Protein 3DNX (pdb70)

Foldseek 3Di:
DPDDQQRLQVLQVQVACVVVQWHKDAQADLDPPDTAGMTAHPVLFFETEHEQEAPVSVVVCVVVVVCVQLGQAYEYEYAVYPVVPPDPAHWYWHGGNHHIDTPGHHTDDHDPVSSVSRVVRRVVRVVVVVVCVVPVVPDDPPD

Structure (mmCIF, N/CA/C/O backbone):
data_3DNX
#
_entry.id   3DNX
#
_cell.length_a   59.892
_cell.length_b   59.892
_cell.length_c   99.868
_cell.angle_alpha   90.000
_cell.angle_beta   90.000
_cell.angle_gamma   90.000
#
_symmetry.space_group_name_H-M   'P 41 2 2'
#
loop_
_entity.id
_entity.type
_entity.pdbx_description
1 polymer 'uncharacterized protein SPO1766'
2 non-polymer 'SODIUM ION'
3 water water
#
loop_
_atom_site.group_PDB
_atom_site.id
_atom_site.type_symbol
_atom_site.label_atom_id
_atom_site.label_alt_id
_atom_site.label_comp_id
_atom_site.label_asym_id
_atom_site.label_entity_id
_atom_site.label_seq_id
_atom_site.pdbx_PDB_ins_code
_atom_site.Cartn_x
_atom_site.Cartn_y
_atom_site.Cartn_z
_atom_site.occupancy
_atom_site.B_iso_or_equiv
_atom_site.auth_seq_id
_atom_site.auth_comp_id
_atom_site.auth_asym_id
_atom_site.auth_atom_id
_atom_site.pdbx_PDB_model_num
ATOM 1 N N . LEU A 1 8 ? 45.969 23.478 3.252 1.00 38.14 5 LEU A N 1
ATOM 2 C CA . LEU A 1 8 ? 46.490 24.710 3.921 1.00 38.30 5 LEU A CA 1
ATOM 3 C C . LEU A 1 8 ? 46.362 24.598 5.434 1.00 38.70 5 LEU A C 1
ATOM 4 O O . LEU A 1 8 ? 45.265 24.375 5.947 1.00 38.88 5 LEU A O 1
ATOM 9 N N . ASP A 1 9 ? 47.483 24.733 6.143 1.00 39.19 6 ASP A N 1
ATOM 10 C CA . ASP A 1 9 ? 47.446 25.021 7.581 1.00 39.51 6 ASP A CA 1
ATOM 11 C C . ASP A 1 9 ? 47.751 26.510 7.753 1.00 39.87 6 ASP A C 1
ATOM 12 O O . ASP A 1 9 ? 48.840 26.914 8.171 1.00 39.97 6 ASP A O 1
ATOM 17 N N . LEU A 1 10 ? 46.768 27.313 7.358 1.00 40.08 7 LEU A N 1
ATOM 18 C CA . LEU A 1 10 ? 46.722 28.728 7.677 1.00 40.61 7 LEU A CA 1
ATOM 19 C C . LEU A 1 10 ? 45.600 28.932 8.688 1.00 41.15 7 LEU A C 1
ATOM 20 O O . LEU A 1 10 ? 44.546 28.297 8.592 1.00 40.41 7 LEU A O 1
ATOM 25 N N . GLN A 1 11 ? 45.822 29.829 9.645 1.00 42.24 8 GLN A N 1
ATOM 26 C CA A GLN A 1 11 ? 44.777 30.227 10.594 0.50 42.53 8 GLN A CA 1
ATOM 27 C CA B GLN A 1 11 ? 44.773 30.210 10.590 0.50 42.57 8 GLN A CA 1
ATOM 28 C C . GLN A 1 11 ? 43.743 31.071 9.854 1.00 42.85 8 GLN A C 1
ATOM 29 O O . GLN A 1 11 ? 44.022 31.579 8.770 1.00 42.28 8 GLN A O 1
ATOM 40 N N . PRO A 1 12 ? 42.535 31.223 10.429 1.00 43.65 9 PRO A N 1
ATOM 41 C CA . PRO A 1 12 ? 41.490 32.001 9.715 1.00 44.43 9 PRO A CA 1
ATOM 42 C C . PRO A 1 12 ? 41.901 33.416 9.236 1.00 44.22 9 PRO A C 1
ATOM 43 O O . PRO A 1 12 ? 41.615 33.806 8.091 1.00 43.49 9 PRO A O 1
ATOM 47 N N . GLY A 1 13 ? 42.574 34.186 10.086 1.00 44.09 10 GLY A N 1
ATOM 48 C CA . GLY A 1 13 ? 43.013 35.529 9.648 1.00 43.34 10 GLY A CA 1
ATOM 49 C C . GLY A 1 13 ? 44.032 35.469 8.522 1.00 42.61 10 GLY A C 1
ATOM 50 O O . GLY A 1 13 ? 44.066 36.326 7.604 1.00 41.75 10 GLY A O 1
ATOM 51 N N . GLN A 1 14 ? 44.888 34.449 8.568 1.00 41.40 11 GLN A N 1
ATOM 52 C CA . GLN A 1 14 ? 45.884 34.302 7.538 1.00 40.04 11 GLN A CA 1
ATOM 53 C C . GLN A 1 14 ? 45.242 33.961 6.211 1.00 38.83 11 GLN A C 1
ATOM 54 O O . GLN A 1 14 ? 45.787 34.295 5.169 1.00 39.89 11 GLN A O 1
ATOM 60 N N . ARG A 1 15 ? 44.143 33.225 6.264 1.00 38.76 12 ARG A N 1
ATOM 61 C CA . ARG A 1 15 ? 43.395 32.852 5.071 1.00 37.01 12 ARG A CA 1
ATOM 62 C C . ARG A 1 15 ? 42.862 34.084 4.372 1.00 34.65 12 ARG A C 1
ATOM 63 O O . ARG A 1 15 ? 43.071 34.264 3.181 1.00 34.81 12 ARG A O 1
ATOM 71 N N . LEU A 1 16 ? 42.158 34.928 5.123 1.00 32.91 13 LEU A N 1
ATOM 72 C CA . LEU A 1 16 ? 41.636 36.175 4.576 1.00 32.29 13 LEU A CA 1
ATOM 73 C C . LEU A 1 16 ? 42.781 37.003 3.992 1.00 31.74 13 LEU A C 1
ATOM 74 O O . LEU A 1 16 ? 42.652 37.507 2.888 1.00 32.08 13 LEU A O 1
ATOM 79 N N . ALA A 1 17 ? 43.911 37.089 4.709 1.00 30.28 14 ALA A N 1
ATOM 80 C CA . ALA A 1 17 ? 45.002 37.910 4.250 1.00 30.35 14 ALA A CA 1
ATOM 81 C C . ALA A 1 17 ? 45.583 37.382 2.911 1.00 29.01 14 ALA A C 1
ATOM 82 O O . ALA A 1 17 ? 46.110 38.152 2.106 1.00 29.67 14 ALA A O 1
ATOM 84 N N . 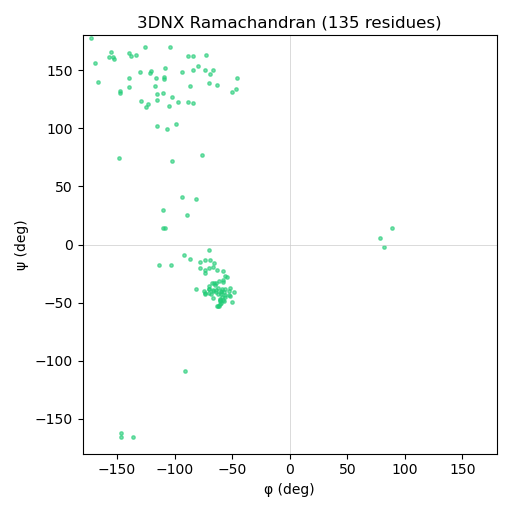ARG A 1 18 ? 45.564 36.067 2.742 1.00 29.40 15 ARG A N 1
ATOM 85 C CA . ARG A 1 18 ? 46.005 35.465 1.454 1.00 29.83 15 ARG A CA 1
ATOM 86 C C . ARG A 1 18 ? 45.180 35.916 0.310 1.00 29.24 15 ARG A C 1
ATOM 87 O O . ARG A 1 18 ? 45.718 36.353 -0.705 1.00 29.13 15 ARG A O 1
ATOM 95 N N . GLY A 1 19 ? 43.861 35.891 0.491 1.00 30.12 16 GLY A N 1
ATOM 96 C CA . GLY A 1 19 ? 42.936 36.343 -0.551 1.00 29.24 16 GLY A CA 1
ATOM 97 C C . GLY A 1 19 ? 43.027 37.801 -0.808 1.00 29.52 16 GLY A C 1
ATOM 98 O O . GLY A 1 19 ? 43.063 38.242 -1.969 1.00 28.36 16 GLY A O 1
ATOM 99 N N . VAL A 1 20 ? 43.194 38.586 0.266 1.00 28.25 17 VAL A N 1
ATOM 100 C CA . VAL A 1 20 ? 43.387 40.014 0.101 1.00 27.59 17 VAL A CA 1
ATOM 101 C C . VAL A 1 20 ? 44.646 40.337 -0.728 1.00 28.51 17 VAL A C 1
ATOM 102 O O . VAL A 1 20 ? 44.596 41.192 -1.661 1.00 28.26 17 VAL A O 1
ATOM 106 N N . ALA A 1 21 ? 45.763 39.686 -0.367 1.00 28.55 18 ALA A N 1
ATOM 107 C CA . ALA A 1 21 ? 47.044 39.873 -1.053 1.00 27.98 18 ALA A CA 1
ATOM 108 C C . ALA A 1 21 ? 46.959 39.510 -2.562 1.00 28.27 18 ALA A C 1
ATOM 109 O O . ALA A 1 21 ? 47.528 40.229 -3.403 1.00 27.57 18 ALA A O 1
ATOM 111 N N . ARG A 1 22 ? 46.283 38.412 -2.870 1.00 30.15 19 ARG A N 1
ATOM 112 C CA . ARG A 1 22 ? 46.061 38.000 -4.298 1.00 30.28 19 ARG A CA 1
ATOM 113 C C . ARG A 1 22 ? 45.359 39.097 -5.014 1.00 30.51 19 ARG A C 1
ATOM 114 O O . ARG A 1 22 ? 45.758 39.480 -6.116 1.00 31.11 19 ARG A O 1
ATOM 122 N N . HIS A 1 23 ? 44.283 39.638 -4.396 1.00 31.84 20 HIS A N 1
ATOM 123 C CA . HIS A 1 23 ? 43.448 40.623 -5.069 1.00 30.13 20 HIS A CA 1
ATOM 124 C C . HIS A 1 23 ? 44.146 41.962 -5.243 1.00 29.99 20 HIS A C 1
ATOM 125 O O . HIS A 1 23 ? 44.067 42.583 -6.320 1.00 29.25 20 HIS A O 1
ATOM 132 N N . LEU A 1 24 ? 44.868 42.414 -4.211 1.00 28.80 21 LEU A N 1
ATOM 133 C CA . LEU A 1 24 ? 45.686 43.625 -4.315 1.00 30.87 21 LEU A CA 1
ATOM 134 C C . LEU A 1 24 ? 46.682 43.491 -5.482 1.00 29.17 21 LEU A C 1
ATOM 135 O O . LEU A 1 24 ? 46.804 44.376 -6.308 1.00 29.80 21 LEU A O 1
ATOM 140 N N . ARG A 1 25 ? 47.320 42.351 -5.570 1.00 30.71 22 ARG A N 1
ATOM 141 C CA . ARG A 1 25 ? 48.371 42.149 -6.583 1.00 30.39 22 ARG A CA 1
ATOM 142 C C . ARG A 1 25 ? 47.770 42.163 -8.013 1.00 30.86 22 ARG A C 1
ATOM 143 O O . ARG A 1 25 ? 48.362 42.730 -8.958 1.00 30.07 22 ARG A O 1
ATOM 151 N N . ALA A 1 26 ? 46.619 41.553 -8.157 1.00 31.76 23 ALA A N 1
ATOM 152 C CA . ALA A 1 26 ? 45.849 41.569 -9.439 1.00 32.88 23 ALA A CA 1
ATOM 153 C C . ALA A 1 26 ? 45.550 42.992 -9.922 1.00 34.72 23 ALA A C 1
ATOM 154 O O . ALA A 1 26 ? 45.422 43.265 -11.137 1.00 34.07 23 ALA A O 1
ATOM 156 N N . HIS A 1 27 ? 45.474 43.934 -8.975 1.00 36.04 24 HIS A N 1
ATOM 157 C CA . HIS A 1 27 ? 45.250 45.334 -9.327 1.00 36.14 24 HIS A CA 1
ATOM 158 C C . HIS A 1 27 ? 46.427 46.284 -9.110 1.00 36.10 24 HIS A C 1
ATOM 159 O O . HIS A 1 27 ? 46.213 47.500 -8.923 1.00 36.57 24 HIS A O 1
ATOM 166 N N . GLY A 1 28 ? 47.648 45.767 -9.216 1.00 34.51 25 GLY A N 1
ATOM 167 C CA . GLY A 1 28 ? 48.872 46.573 -9.196 1.00 34.38 25 GLY A CA 1
ATOM 168 C C . GLY A 1 28 ? 49.382 47.076 -7.851 1.00 33.84 25 GLY A C 1
ATOM 169 O O . GLY A 1 28 ? 50.367 47.828 -7.794 1.00 34.39 25 GLY A O 1
ATOM 170 N N . PHE A 1 29 ? 48.728 46.641 -6.770 1.00 33.03 26 PHE A N 1
ATOM 171 C CA . PHE A 1 29 ? 49.200 46.859 -5.425 1.00 32.41 26 PHE A CA 1
ATOM 172 C C . PHE A 1 29 ? 50.146 45.720 -5.008 1.00 32.82 26 PHE A C 1
ATOM 173 O O . PHE A 1 29 ? 50.234 44.666 -5.664 1.00 32.25 26 PHE A O 1
ATOM 181 N N . VAL A 1 30 ? 50.932 45.975 -3.970 1.00 30.86 27 VAL A N 1
ATOM 182 C CA . VAL A 1 30 ? 51.683 44.924 -3.297 1.00 29.69 27 VAL A CA 1
ATOM 183 C C . VAL A 1 30 ? 51.322 44.998 -1.817 1.00 29.17 27 VAL A C 1
ATOM 184 O O . VAL A 1 30 ? 50.713 45.972 -1.374 1.00 30.58 27 VAL A O 1
ATOM 188 N N . SER A 1 31 ? 51.737 44.016 -1.055 1.00 28.60 28 SER A N 1
ATOM 189 C CA . SER A 1 31 ? 51.295 43.942 0.339 1.00 27.97 28 SER A CA 1
ATOM 190 C C . SER A 1 31 ? 52.312 43.216 1.192 1.00 26.85 28 SER A C 1
ATOM 191 O O . SER A 1 31 ? 53.161 42.470 0.690 1.00 26.63 28 SER A O 1
ATOM 194 N N . VAL A 1 32 ? 52.217 43.471 2.498 1.00 26.32 29 VAL A N 1
ATOM 195 C CA . VAL A 1 32 ? 52.868 42.663 3.499 1.00 26.09 29 VAL A CA 1
ATOM 196 C C . VAL A 1 32 ? 51.869 42.358 4.612 1.00 26.69 29 VAL A C 1
ATOM 197 O O . VAL A 1 32 ? 50.835 43.029 4.767 1.00 25.06 29 VAL A O 1
ATOM 201 N N . GLU A 1 33 ? 52.207 41.357 5.394 1.00 26.99 30 GLU A N 1
ATOM 202 C CA . GLU A 1 33 ? 51.408 41.000 6.527 1.00 28.70 30 GLU A CA 1
ATOM 203 C C . GLU A 1 33 ? 52.057 41.354 7.867 1.00 27.60 30 GLU A C 1
ATOM 204 O O . GLU A 1 33 ? 53.291 41.412 8.015 1.00 27.17 30 GLU A O 1
ATOM 210 N N . GLU A 1 34 ? 51.198 41.593 8.857 1.00 27.51 31 GLU A N 1
ATOM 211 C CA A GLU A 1 34 ? 51.636 41.860 10.236 0.50 27.73 31 GLU A CA 1
ATOM 212 C CA B GLU A 1 34 ? 51.637 41.845 10.234 0.50 27.57 31 GLU A CA 1
ATOM 213 C C . GLU A 1 34 ? 52.614 43.012 10.285 1.00 26.70 31 GLU A C 1
ATOM 214 O O . GLU A 1 34 ? 53.692 42.906 10.816 1.00 26.95 31 GLU A O 1
ATOM 225 N N . PHE A 1 35 ? 52.203 44.124 9.708 1.00 26.33 32 PHE A N 1
ATOM 226 C CA . PHE A 1 35 ? 53.002 45.304 9.636 1.00 25.68 32 PHE A CA 1
ATOM 227 C C . PHE A 1 35 ? 52.885 46.230 10.859 1.00 24.65 32 PHE A C 1
ATOM 228 O O . PHE A 1 35 ? 51.773 46.526 11.312 1.00 24.12 32 PHE A O 1
ATOM 236 N N . VAL A 1 36 ? 54.016 46.731 11.327 1.00 24.23 33 VAL A N 1
ATOM 237 C CA . VAL A 1 36 ? 54.088 47.595 12.530 1.00 23.50 33 VAL A CA 1
ATOM 238 C C . VAL A 1 36 ? 54.357 49.052 12.142 1.00 24.37 33 VAL A C 1
ATOM 239 O O . VAL A 1 36 ? 55.509 49.435 11.869 1.00 24.23 33 VAL A O 1
ATOM 243 N N . PRO A 1 37 ? 53.306 49.884 12.111 1.00 24.54 34 PRO A N 1
ATOM 244 C CA . PRO A 1 37 ? 53.506 51.294 11.752 1.00 25.71 34 PRO A CA 1
ATOM 245 C C . PRO A 1 37 ? 54.085 52.172 12.867 1.00 26.84 34 PRO A C 1
ATOM 246 O O . PRO A 1 37 ? 54.626 53.251 12.588 1.00 27.21 34 PRO A O 1
ATOM 250 N N . ALA A 1 38 ? 53.966 51.715 14.109 1.00 27.43 35 ALA A N 1
ATOM 251 C CA . ALA A 1 38 ? 54.412 52.460 15.275 1.00 29.07 35 ALA A CA 1
ATOM 252 C C . ALA A 1 38 ? 54.355 51.486 16.435 1.00 29.37 35 ALA A C 1
ATOM 253 O O . ALA A 1 38 ? 53.620 50.492 16.383 1.00 27.54 35 ALA A O 1
ATOM 255 N N . ARG A 1 39 ? 55.150 51.776 17.457 1.00 29.82 36 ARG A N 1
ATOM 256 C CA . ARG A 1 39 ? 55.188 50.979 18.677 1.00 30.96 36 ARG A CA 1
ATOM 257 C C . ARG A 1 39 ? 53.791 50.685 19.158 1.00 31.11 36 ARG A C 1
ATOM 258 O O . ARG A 1 39 ? 52.973 51.593 19.233 1.00 31.88 36 ARG A O 1
ATOM 266 N N . GLY A 1 40 ? 53.529 49.430 19.510 1.00 31.00 37 GLY A N 1
ATOM 267 C CA . GLY A 1 40 ? 52.245 49.046 20.079 1.00 30.64 37 GLY A CA 1
ATOM 268 C C . GLY A 1 40 ? 51.116 48.804 19.096 1.00 30.47 37 GLY A C 1
ATOM 269 O O . GLY A 1 40 ? 50.028 48.446 19.510 1.00 30.27 37 GLY A O 1
ATOM 270 N N . LEU A 1 41 ? 51.349 48.994 17.798 1.00 30.30 38 LEU A N 1
ATOM 271 C CA . LEU A 1 41 ? 50.332 48.695 16.792 1.00 30.44 38 LEU A CA 1
ATOM 272 C C . LEU A 1 41 ? 50.824 47.654 15.805 1.00 29.85 38 LEU A C 1
ATOM 273 O O . LEU A 1 41 ? 52.008 47.579 15.498 1.00 27.66 38 LEU A O 1
ATOM 278 N N . ARG A 1 42 ? 49.894 46.878 15.287 1.00 30.06 39 ARG A N 1
ATOM 279 C CA . ARG A 1 42 ? 50.195 45.952 14.207 1.00 30.98 39 ARG A CA 1
ATOM 280 C C . ARG A 1 42 ? 48.987 45.811 13.308 1.00 30.64 39 ARG A C 1
ATOM 281 O O . ARG A 1 42 ? 47.862 45.679 13.803 1.00 30.53 39 ARG A O 1
ATOM 289 N N . VAL A 1 43 ? 49.193 45.911 11.997 1.00 29.25 40 VAL A N 1
ATOM 290 C CA . VAL A 1 43 ? 48.084 45.806 11.073 1.00 29.29 40 VAL A CA 1
ATOM 291 C C . VAL A 1 43 ? 48.180 44.491 10.303 1.00 29.28 40 VAL A C 1
ATOM 292 O O . VAL A 1 43 ? 49.260 44.038 9.971 1.00 28.16 40 VAL A O 1
ATOM 296 N N . ASP A 1 44 ? 47.031 43.890 10.016 1.00 28.82 41 ASP A N 1
ATOM 297 C CA . ASP A 1 44 ? 46.989 42.539 9.423 1.00 28.90 41 ASP A CA 1
ATOM 298 C C . ASP A 1 44 ? 47.559 42.493 7.997 1.00 29.20 41 ASP A C 1
ATOM 299 O O . ASP A 1 44 ? 48.356 41.616 7.681 1.00 28.96 41 ASP A O 1
ATOM 304 N N . VAL A 1 45 ? 47.146 43.451 7.170 1.00 29.53 42 VAL A N 1
ATOM 305 C CA . VAL A 1 45 ? 47.725 43.629 5.860 1.00 29.37 42 VAL A CA 1
ATOM 306 C C . VAL A 1 45 ? 47.958 45.118 5.626 1.00 29.29 42 VAL A C 1
ATOM 307 O O . VAL A 1 45 ? 47.066 45.944 5.858 1.00 28.58 42 VAL A O 1
ATOM 319 N N . GLY A 1 47 ? 48.790 47.465 2.347 1.00 29.66 44 GLY A N 1
ATOM 320 C CA . GLY A 1 47 ? 48.888 47.517 0.887 1.00 29.92 44 GLY A CA 1
ATOM 321 C C . GLY A 1 47 ? 49.589 48.774 0.442 1.00 30.19 44 GLY A C 1
ATOM 322 O O . GLY A 1 47 ? 49.381 49.850 1.036 1.00 29.23 44 GLY A O 1
ATOM 323 N N . LEU A 1 48 ? 50.448 48.642 -0.590 1.00 30.88 45 LEU A N 1
ATOM 324 C CA . LEU A 1 48 ? 51.158 49.743 -1.171 1.00 31.78 45 LEU A CA 1
ATOM 325 C C . LEU A 1 48 ? 50.853 49.835 -2.667 1.00 32.94 45 LEU A C 1
ATOM 326 O O . LEU A 1 48 ? 51.083 48.871 -3.439 1.00 32.14 45 LEU A O 1
ATOM 331 N N . GLY A 1 49 ? 50.318 50.986 -3.040 1.00 34.05 46 GLY A N 1
ATOM 332 C CA . GLY A 1 49 ? 49.879 51.284 -4.410 1.00 35.87 46 GLY A CA 1
ATOM 333 C C . GLY A 1 49 ? 51.019 51.765 -5.274 1.00 37.83 46 GLY A C 1
ATOM 334 O O . GLY A 1 49 ? 52.109 52.125 -4.761 1.00 38.53 46 GLY A O 1
ATOM 335 N N . PRO A 1 50 ? 50.825 51.719 -6.603 1.00 39.46 47 PRO A N 1
ATOM 336 C CA . PRO A 1 50 ? 51.963 52.055 -7.492 1.00 40.90 47 PRO A CA 1
ATOM 337 C C . PRO A 1 50 ? 52.426 53.525 -7.400 1.00 42.26 47 PRO A C 1
ATOM 338 O O . PRO A 1 50 ? 53.544 53.846 -7.840 1.00 43.50 47 PRO A O 1
ATOM 342 N N . LYS A 1 51 ? 51.595 54.390 -6.829 1.00 42.99 48 LYS A N 1
ATOM 343 C CA . LYS A 1 51 ? 51.946 55.797 -6.637 1.00 43.80 48 LYS A CA 1
ATOM 344 C C . LYS A 1 51 ? 52.193 56.090 -5.162 1.00 42.11 48 LYS A C 1
ATOM 345 O O . LYS A 1 51 ? 52.254 57.247 -4.766 1.00 41.20 48 LYS A O 1
ATOM 351 N N . GLY A 1 52 ? 52.349 55.039 -4.357 1.00 39.55 49 GLY A N 1
ATOM 352 C CA . GLY A 1 52 ? 52.672 55.189 -2.959 1.00 37.96 49 GLY A CA 1
ATOM 353 C C . GLY A 1 52 ? 51.472 55.318 -2.034 1.00 36.76 49 GLY A C 1
ATOM 354 O O . GLY A 1 52 ? 51.631 55.663 -0.895 1.00 35.86 49 GLY A O 1
ATOM 355 N N . GLU A 1 53 ? 50.286 54.994 -2.516 1.00 35.39 50 GLU A N 1
ATOM 356 C CA . GLU A 1 53 ? 49.063 54.967 -1.695 1.00 36.06 50 GLU A CA 1
ATOM 357 C C . GLU A 1 53 ? 49.233 53.877 -0.595 1.00 34.85 50 GLU A C 1
ATOM 358 O O . GLU A 1 53 ? 49.797 52.810 -0.849 1.00 34.55 50 GLU A O 1
ATOM 364 N N . ILE A 1 54 ? 48.834 54.170 0.638 1.00 32.72 51 ILE A N 1
ATOM 365 C CA . ILE A 1 54 ? 48.962 53.206 1.739 1.00 31.02 51 ILE A CA 1
ATOM 366 C C . ILE A 1 54 ? 47.550 52.829 2.220 1.00 30.71 51 ILE A C 1
ATOM 367 O O . ILE A 1 54 ? 46.739 53.693 2.571 1.00 29.10 51 ILE A O 1
ATOM 372 N N . TRP A 1 55 ? 47.278 51.515 2.200 1.00 30.35 52 TRP A N 1
ATOM 373 C CA . TRP A 1 55 ? 46.037 50.925 2.665 1.00 30.78 52 TRP A CA 1
ATOM 374 C C . TRP A 1 55 ? 46.306 50.010 3.836 1.00 29.52 52 TRP A C 1
ATOM 375 O O . TRP A 1 55 ? 47.279 49.268 3.846 1.00 29.52 52 TRP A O 1
ATOM 386 N N . VAL A 1 56 ? 45.469 50.098 4.847 1.00 29.67 53 VAL A N 1
ATOM 387 C CA . VAL A 1 56 ? 45.486 49.168 5.949 1.00 28.16 53 VAL A CA 1
ATOM 388 C C . VAL A 1 56 ? 44.216 48.335 5.810 1.00 28.83 53 VAL A C 1
ATOM 389 O O . VAL A 1 56 ? 43.091 48.875 5.642 1.00 26.41 53 VAL A O 1
ATOM 393 N N . ILE A 1 57 ? 44.398 47.020 5.880 1.00 28.50 54 ILE A N 1
ATOM 394 C CA . ILE A 1 57 ? 43.285 46.084 5.847 1.00 29.08 54 ILE A CA 1
ATOM 395 C C . ILE A 1 57 ? 43.358 45.195 7.076 1.00 28.55 54 ILE A C 1
ATOM 396 O O . ILE A 1 57 ? 44.330 44.453 7.275 1.00 28.15 54 ILE A O 1
ATOM 401 N N . GLU A 1 58 ? 42.313 45.285 7.902 1.00 26.85 55 GLU A N 1
ATOM 402 C CA . GLU A 1 58 ? 42.162 44.439 9.044 1.00 26.66 55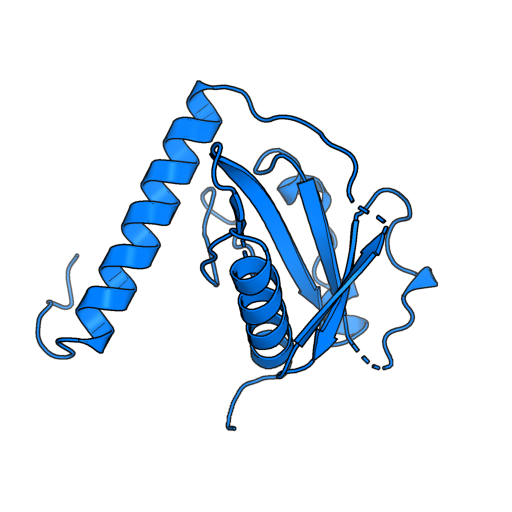 GLU A CA 1
ATOM 403 C C . GLU A 1 58 ? 41.252 43.269 8.697 1.00 28.23 55 GLU A C 1
ATOM 404 O O . GLU A 1 58 ? 40.051 43.473 8.371 1.00 28.33 55 GLU A O 1
ATOM 410 N N . CYS A 1 59 ? 41.792 42.077 8.878 1.00 29.07 56 CYS A N 1
ATOM 411 C CA . CYS A 1 59 ? 41.168 40.830 8.506 1.00 30.82 56 CYS A CA 1
ATOM 412 C C . CYS A 1 59 ? 40.524 40.220 9.729 1.00 30.88 56 CYS A C 1
ATOM 413 O O . CYS A 1 59 ? 41.192 39.664 10.573 1.00 31.72 56 CYS A O 1
ATOM 416 N N . LYS A 1 60 ? 39.200 40.314 9.830 1.00 31.20 57 LYS A N 1
ATOM 417 C CA . LYS A 1 60 ? 38.504 39.778 10.992 1.00 32.78 57 LYS A CA 1
ATOM 418 C C . LYS A 1 60 ? 37.786 38.473 10.639 1.00 33.46 57 LYS A C 1
ATOM 419 O O . LYS A 1 60 ? 36.905 38.436 9.806 1.00 32.62 57 LYS A O 1
ATOM 425 N N . SER A 1 61 ? 38.177 37.406 11.314 1.00 34.39 58 SER A N 1
ATOM 426 C CA . SER A 1 61 ? 37.759 36.075 10.947 1.00 35.27 58 SER A CA 1
ATOM 427 C C . SER A 1 61 ? 36.486 35.655 11.695 1.00 35.26 58 SER A C 1
ATOM 428 O O . SER A 1 61 ? 35.881 34.626 11.349 1.00 35.69 58 SER A O 1
ATOM 431 N N . SER A 1 62 ? 36.088 36.486 12.679 1.00 34.46 59 SER A N 1
ATOM 432 C CA A SER A 1 62 ? 34.943 36.235 13.568 0.50 34.53 59 SER A CA 1
ATOM 433 C CA B SER A 1 62 ? 34.917 36.243 13.524 0.50 34.12 59 SER A CA 1
ATOM 434 C C . SER A 1 62 ? 34.438 37.565 14.128 1.00 34.32 59 SER A C 1
ATOM 435 O O . SER A 1 62 ? 35.182 38.525 14.196 1.00 33.74 59 SER A O 1
ATOM 440 N N . ARG A 1 63 ? 33.193 37.599 14.584 1.00 35.75 60 ARG A N 1
ATOM 441 C CA . ARG A 1 63 ? 32.698 38.720 15.407 1.00 36.62 60 ARG A CA 1
ATOM 442 C C . ARG A 1 63 ? 33.565 39.036 16.632 1.00 36.50 60 ARG A C 1
ATOM 443 O O . ARG A 1 63 ? 33.778 40.208 16.965 1.00 36.82 60 ARG A O 1
ATOM 451 N N . ALA A 1 64 ? 34.067 38.001 17.303 1.00 36.87 61 ALA A N 1
ATOM 452 C CA . ALA A 1 64 ? 34.974 38.201 18.469 1.00 36.31 61 ALA A CA 1
ATOM 453 C C . ALA A 1 64 ? 36.273 38.886 18.035 1.00 36.59 61 ALA A C 1
ATOM 454 O O . ALA A 1 64 ? 36.788 39.761 18.745 1.00 36.73 61 ALA A O 1
ATOM 456 N N . ASP A 1 65 ? 36.789 38.512 16.862 1.00 35.46 62 ASP A N 1
ATOM 457 C CA . ASP A 1 65 ? 37.976 39.126 16.337 1.00 35.64 62 ASP A CA 1
ATOM 458 C C . ASP A 1 65 ? 37.748 40.632 16.174 1.00 34.83 62 ASP A C 1
ATOM 459 O O . ASP A 1 65 ? 38.657 41.446 16.416 1.00 35.10 62 ASP A O 1
ATOM 464 N N . PHE A 1 66 ? 36.537 40.996 15.744 1.00 32.94 63 PHE A N 1
ATOM 465 C CA . PHE A 1 66 ? 36.179 42.398 15.477 1.00 32.11 63 PHE A CA 1
ATOM 466 C C . PHE A 1 66 ? 36.010 43.121 16.817 1.00 32.58 63 PHE A C 1
ATOM 467 O O . PHE A 1 66 ? 36.473 44.247 16.995 1.00 33.27 63 PHE A O 1
ATOM 475 N N . GLN A 1 67 ? 35.367 42.451 17.756 1.00 32.42 64 GLN A N 1
ATOM 476 C CA . GLN A 1 67 ? 35.174 42.992 19.090 1.00 33.60 64 GLN A CA 1
ATOM 477 C C . GLN A 1 67 ? 36.503 43.384 19.776 1.00 34.10 64 GLN A C 1
ATOM 478 O O . GLN A 1 67 ? 36.585 44.416 20.447 1.00 34.13 64 GLN A O 1
ATOM 484 N N . ALA A 1 68 ? 37.536 42.579 19.568 1.00 34.84 65 ALA A N 1
ATOM 485 C CA . ALA A 1 68 ? 38.888 42.850 20.073 1.00 35.88 65 ALA A CA 1
ATOM 486 C C . ALA A 1 68 ? 39.640 44.026 19.386 1.00 36.86 65 ALA A C 1
ATOM 487 O O . ALA A 1 68 ? 40.586 44.555 19.953 1.00 37.09 65 ALA A O 1
ATOM 489 N N . ASP A 1 69 ? 39.240 44.431 18.182 1.00 37.60 66 ASP A N 1
ATOM 490 C CA . ASP A 1 69 ? 39.887 45.567 17.476 1.00 38.20 66 ASP A CA 1
ATOM 491 C C . ASP A 1 69 ? 39.131 46.910 17.766 1.00 38.27 66 ASP A C 1
ATOM 492 O O . ASP A 1 69 ? 38.944 47.742 16.855 1.00 38.55 66 ASP A O 1
ATOM 497 N N . ALA A 1 70 ? 38.724 47.103 19.020 1.00 37.94 67 ALA A N 1
ATOM 498 C CA . ALA A 1 70 ? 37.974 48.306 19.476 1.00 38.18 67 ALA A CA 1
ATOM 499 C C . ALA A 1 70 ? 38.679 49.661 19.239 1.00 37.68 67 ALA A C 1
ATOM 500 O O . ALA A 1 70 ? 38.021 50.673 1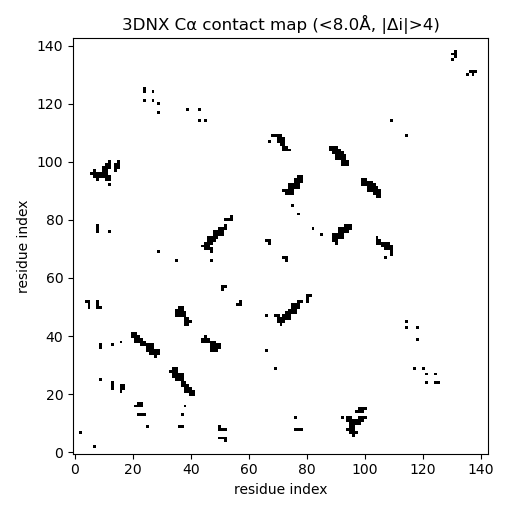8.984 1.00 37.88 67 ALA A O 1
ATOM 502 N N . LYS A 1 71 ? 40.010 49.669 19.296 1.00 36.84 68 LYS A N 1
ATOM 503 C CA . LYS A 1 71 ? 40.799 50.888 19.048 1.00 35.73 68 LYS A CA 1
ATOM 504 C C . LYS A 1 7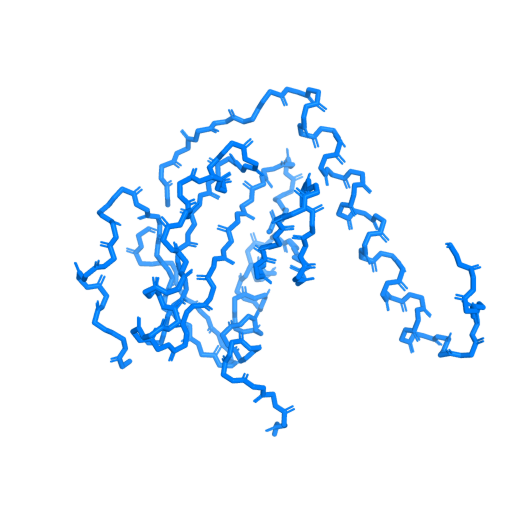1 ? 41.176 51.071 17.554 1.00 34.00 68 LYS A C 1
ATOM 505 O O . LYS A 1 71 ? 42.146 51.766 17.261 1.00 33.51 68 LYS A O 1
ATOM 511 N N . TRP A 1 72 ? 40.385 50.487 16.640 1.00 31.74 69 TRP A N 1
ATOM 512 C CA . TRP A 1 72 ? 40.667 50.500 15.197 1.00 30.62 69 TRP A CA 1
ATOM 513 C C . TRP A 1 72 ? 40.785 51.913 14.634 1.00 29.24 69 TRP A C 1
ATOM 514 O O . TRP A 1 72 ? 41.469 52.122 13.638 1.00 28.58 69 TRP A O 1
ATOM 525 N N . GLN A 1 73 ? 40.075 52.870 15.219 1.00 28.41 70 GLN A N 1
ATOM 526 C CA . GLN A 1 73 ? 40.212 54.247 14.743 1.00 28.68 70 GLN A CA 1
ATOM 527 C C . GLN A 1 73 ? 41.675 54.745 14.825 1.00 27.89 70 GLN A C 1
ATOM 528 O O . GLN A 1 73 ? 42.046 55.631 14.071 1.00 27.19 70 GLN A O 1
ATOM 534 N N . GLY A 1 74 ? 42.485 54.128 15.692 1.00 27.12 71 GLY A N 1
ATOM 535 C CA . GLY A 1 74 ? 43.918 54.424 15.785 1.00 27.41 71 GLY A CA 1
ATOM 536 C C . GLY A 1 74 ? 44.742 54.035 14.580 1.00 27.35 71 GLY A C 1
ATOM 537 O O . GLY A 1 74 ? 45.866 54.548 14.401 1.00 27.03 71 GLY A O 1
ATOM 538 N N . TYR A 1 75 ? 44.216 53.130 13.754 1.00 26.61 72 TYR A N 1
ATOM 539 C CA . TYR A 1 75 ? 44.875 52.798 12.505 1.00 26.99 72 TYR A CA 1
ATOM 540 C C . TYR A 1 75 ? 44.747 53.886 11.439 1.00 27.21 72 TYR A C 1
ATOM 541 O O . TYR A 1 75 ? 45.543 53.935 10.512 1.00 26.79 72 TYR A O 1
ATOM 550 N N . LEU A 1 76 ? 43.746 54.745 11.560 1.00 27.33 73 LEU A N 1
ATOM 551 C CA . LEU A 1 76 ? 43.444 55.725 10.512 1.00 27.22 73 LEU A CA 1
ATOM 552 C C . LEU A 1 76 ? 44.593 56.676 10.138 1.00 26.79 73 LEU A C 1
ATOM 553 O O . LEU A 1 76 ? 44.805 56.986 8.953 1.00 26.50 73 LEU A O 1
ATOM 558 N N . GLU A 1 77 ? 45.315 57.149 11.151 1.00 26.70 74 GLU A N 1
ATOM 559 C CA . GLU A 1 77 ? 46.412 58.063 10.955 1.00 27.00 74 GLU A CA 1
ATOM 560 C C . GLU A 1 77 ? 47.628 57.423 10.287 1.00 27.17 74 GLU A C 1
ATOM 561 O O . GLU A 1 77 ? 48.600 58.110 9.988 1.00 26.94 74 GLU A O 1
ATOM 567 N N . TRP A 1 78 ? 47.585 56.116 10.063 1.00 27.84 75 TRP A N 1
ATOM 568 C CA . TRP A 1 78 ? 48.713 55.401 9.472 1.00 28.52 75 TRP A CA 1
ATOM 569 C C . TRP A 1 78 ? 48.442 54.918 8.057 1.00 29.51 75 TRP A C 1
ATOM 570 O O . TRP A 1 78 ? 49.194 54.082 7.563 1.00 29.23 75 TRP A O 1
ATOM 581 N N . CYS A 1 79 ? 47.378 55.432 7.421 1.00 30.37 76 CYS A N 1
ATOM 582 C CA . CYS A 1 79 ? 47.009 55.020 6.068 1.00 30.52 76 CYS A CA 1
ATOM 583 C C . CYS A 1 79 ? 46.244 56.096 5.308 1.00 30.62 76 CYS A C 1
ATOM 584 O O . CYS A 1 79 ? 45.786 57.063 5.885 1.00 30.35 76 CYS A O 1
ATOM 587 N N . ASP A 1 80 ? 46.205 55.957 3.990 1.00 30.59 77 ASP A N 1
ATOM 588 C CA . ASP A 1 80 ? 45.364 56.773 3.143 1.00 30.05 77 ASP A CA 1
ATOM 589 C C . ASP A 1 80 ? 43.938 56.224 3.149 1.00 30.40 77 ASP A C 1
ATOM 590 O O . ASP A 1 80 ? 43.001 57.002 3.152 1.00 30.16 77 ASP A O 1
ATOM 595 N N . ARG A 1 81 ? 43.790 54.896 3.164 1.00 29.42 78 ARG A N 1
ATOM 596 C CA . ARG A 1 81 ? 42.491 54.227 3.170 1.00 30.31 78 ARG A CA 1
ATOM 597 C C . ARG A 1 81 ? 42.547 53.037 4.126 1.00 30.99 78 ARG A C 1
ATOM 598 O O . ARG A 1 81 ? 43.531 52.321 4.164 1.00 30.71 78 ARG A O 1
ATOM 606 N N . TYR A 1 82 ? 41.504 52.900 4.921 1.00 31.70 79 TYR A N 1
ATOM 607 C CA . TYR A 1 82 ? 41.309 51.824 5.903 1.00 31.79 79 TYR A CA 1
ATOM 608 C C . TYR A 1 82 ? 40.117 50.941 5.538 1.00 32.08 79 TYR A C 1
ATOM 609 O O . TYR A 1 82 ? 38.991 51.439 5.249 1.00 31.39 79 TYR A O 1
ATOM 618 N N . PHE A 1 83 ? 40.364 49.625 5.526 1.00 32.04 80 PHE A N 1
ATOM 619 C CA . PHE A 1 83 ? 39.387 48.598 5.133 1.00 31.79 80 PHE A CA 1
ATOM 620 C C . PHE A 1 83 ? 39.313 47.502 6.169 1.00 32.70 80 PHE A C 1
ATOM 621 O O . PHE A 1 83 ? 40.330 47.155 6.826 1.00 30.72 80 PHE A O 1
ATOM 629 N N . TRP A 1 84 ? 38.103 46.939 6.278 1.00 31.67 81 TRP A N 1
ATOM 630 C CA . TRP A 1 84 ? 37.898 45.626 6.873 1.00 32.90 81 TRP A CA 1
ATOM 631 C C . TRP A 1 84 ? 37.907 44.570 5.785 1.00 32.20 81 TRP A C 1
ATOM 632 O O . TRP A 1 84 ? 37.542 44.863 4.660 1.00 32.23 81 TRP A O 1
ATOM 643 N N . ALA A 1 85 ? 38.366 43.369 6.115 1.00 31.59 82 ALA A N 1
ATOM 644 C CA . ALA A 1 85 ? 38.247 42.185 5.236 1.00 31.92 82 ALA A CA 1
ATOM 645 C C . ALA A 1 85 ? 37.638 41.056 6.088 1.00 30.84 82 ALA A C 1
ATOM 646 O O . ALA A 1 85 ? 38.151 40.731 7.143 1.00 30.63 82 ALA A O 1
ATOM 648 N N . VAL A 1 86 ? 36.521 40.514 5.618 1.00 31.32 83 VAL A N 1
ATOM 649 C CA . VAL A 1 86 ? 35.763 39.465 6.294 1.00 30.64 83 VAL A CA 1
ATOM 650 C C . VAL A 1 86 ? 35.287 38.454 5.271 1.00 31.95 83 VAL A C 1
ATOM 651 O O . VAL A 1 86 ? 35.279 38.730 4.050 1.00 31.88 83 VAL A O 1
ATOM 655 N N . ASP A 1 87 ? 34.864 37.288 5.742 1.00 31.62 84 ASP A N 1
ATOM 656 C CA . ASP A 1 87 ? 34.318 36.324 4.835 1.00 31.95 84 ASP A CA 1
ATOM 657 C C . ASP A 1 87 ? 32.794 36.515 4.712 1.00 31.17 84 ASP A C 1
ATOM 658 O O . ASP A 1 87 ? 32.190 37.331 5.409 1.00 29.18 84 ASP A O 1
ATOM 676 N N . GLU A 1 89 ? 30.414 34.741 5.778 1.00 34.54 86 GLU A N 1
ATOM 677 C CA A GLU A 1 89 ? 29.642 34.341 6.979 0.50 34.80 86 GLU A CA 1
ATOM 678 C CA B GLU A 1 89 ? 29.606 34.361 6.952 0.50 34.90 86 GLU A CA 1
ATOM 679 C C . GLU A 1 89 ? 29.586 35.463 8.020 1.00 34.52 86 GLU A C 1
ATOM 680 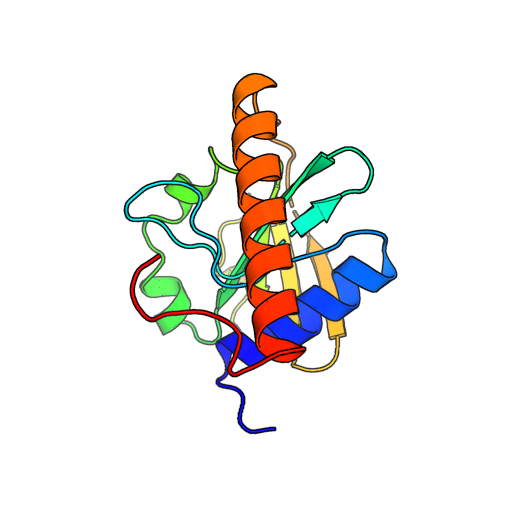O O . GLU A 1 89 ? 28.776 35.419 8.932 1.00 33.91 86 GLU A O 1
ATOM 691 N N . PHE A 1 90 ? 30.459 36.460 7.881 1.00 33.43 87 PHE A N 1
ATOM 692 C CA . PHE A 1 90 ? 30.514 37.608 8.799 1.00 32.14 87 PHE A CA 1
ATOM 693 C C . PHE A 1 90 ? 29.291 38.555 8.647 1.00 33.28 87 PHE A C 1
ATOM 694 O O . PHE A 1 90 ? 28.853 38.836 7.525 1.00 32.13 87 PHE A O 1
ATOM 702 N N . PRO A 1 91 ? 28.731 39.060 9.777 1.00 32.74 88 PRO A N 1
ATOM 703 C CA . PRO A 1 91 ? 27.627 40.050 9.723 1.00 32.84 88 PRO A CA 1
ATOM 704 C C . PRO A 1 91 ? 28.187 41.443 9.366 1.00 32.72 88 PRO A C 1
ATOM 705 O O . PRO A 1 91 ? 28.366 42.318 10.232 1.00 32.91 88 PRO A O 1
ATOM 709 N N . ALA A 1 92 ? 28.484 41.624 8.075 1.00 31.13 89 ALA A N 1
ATOM 710 C CA . ALA A 1 92 ? 29.129 42.815 7.561 1.00 30.72 89 ALA A CA 1
ATOM 711 C C . ALA A 1 92 ? 28.449 44.156 7.895 1.00 30.38 89 ALA A C 1
ATOM 712 O O . ALA A 1 92 ? 29.130 45.181 7.983 1.00 31.56 89 ALA A O 1
ATOM 714 N N . GLU A 1 93 ? 27.137 44.157 8.098 1.00 30.99 90 GLU A N 1
ATOM 715 C CA . GLU A 1 93 ? 26.377 45.371 8.444 1.00 31.12 90 GLU A CA 1
ATOM 716 C C . GLU A 1 93 ? 26.762 45.985 9.776 1.00 32.02 90 GLU A C 1
ATOM 717 O O . GLU A 1 93 ? 26.505 47.156 10.024 1.00 33.10 90 GLU A O 1
ATOM 723 N N . LEU A 1 94 ? 27.346 45.173 10.634 1.00 32.63 91 LEU A N 1
ATOM 724 C CA . LEU A 1 94 ? 27.817 45.612 11.959 1.00 34.26 91 LEU A CA 1
ATOM 725 C C . LEU A 1 94 ? 29.124 46.366 11.898 1.00 34.34 91 LEU A C 1
ATOM 726 O O . LEU A 1 94 ? 29.487 47.004 12.865 1.00 34.35 91 LEU A O 1
ATOM 731 N N . LEU A 1 95 ? 29.845 46.295 10.770 1.00 34.27 92 LEU A N 1
ATOM 732 C CA . LEU A 1 95 ? 31.108 47.030 10.663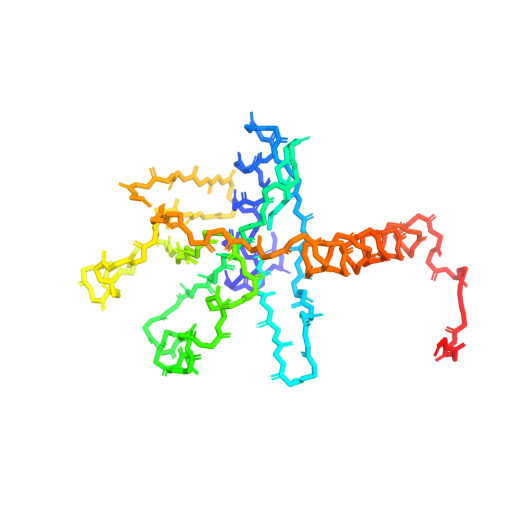 1.00 34.20 92 LEU A CA 1
ATOM 733 C C . LEU A 1 95 ? 30.811 48.550 10.494 1.00 35.17 92 LEU A C 1
ATOM 734 O O . LEU A 1 95 ? 29.763 48.939 9.946 1.00 33.79 92 LEU A O 1
ATOM 739 N N . PRO A 1 96 ? 31.734 49.401 10.978 1.00 35.81 93 PRO A N 1
ATOM 740 C CA . PRO A 1 96 ? 31.588 50.865 10.836 1.00 37.22 93 PRO A CA 1
ATOM 741 C C . PRO A 1 96 ? 31.281 51.285 9.374 1.00 38.57 93 PRO A C 1
ATOM 742 O O . PRO A 1 96 ? 31.985 50.864 8.435 1.00 37.83 93 PRO A O 1
ATOM 746 N N . ALA A 1 97 ? 30.265 52.121 9.212 1.00 39.21 94 ALA A N 1
ATOM 747 C CA . ALA A 1 97 ? 29.795 52.547 7.908 1.00 40.64 94 ALA A CA 1
ATOM 748 C C . ALA A 1 97 ? 30.846 53.293 7.097 1.00 41.69 94 ALA A C 1
ATOM 749 O O . ALA A 1 97 ? 30.839 53.220 5.871 1.00 43.45 94 ALA A O 1
ATOM 751 N N . GLU A 1 98 ? 31.727 54.001 7.795 1.00 42.61 95 GLU A N 1
ATOM 752 C CA A GLU A 1 98 ? 32.748 54.890 7.206 0.50 43.01 95 GLU A CA 1
ATOM 753 C CA B GLU A 1 98 ? 32.715 54.878 7.125 0.50 43.05 95 GLU A CA 1
ATOM 754 C C . GLU A 1 98 ? 33.948 54.142 6.627 1.00 42.97 95 GLU A C 1
ATOM 755 O O . GLU A 1 98 ? 34.721 54.703 5.853 1.00 45.71 95 GLU A O 1
ATOM 766 N N . SER A 1 99 ? 34.114 52.886 7.026 1.00 41.41 96 SER A N 1
ATOM 767 C CA . SER A 1 99 ? 35.207 52.049 6.582 1.00 40.17 96 SER A CA 1
ATOM 768 C C . SER A 1 99 ? 35.003 51.437 5.201 1.00 37.08 96 SER A C 1
ATOM 769 O O . SER A 1 99 ? 33.889 51.255 4.728 1.00 35.17 96 SER A O 1
ATOM 772 N N . GLY A 1 100 ? 36.105 51.139 4.543 1.00 34.07 97 GLY A N 1
ATOM 773 C CA . GLY A 1 100 ? 36.084 50.291 3.371 1.00 32.64 97 GLY A CA 1
ATOM 774 C C . GLY A 1 100 ? 35.839 48.835 3.746 1.00 31.97 97 GLY A C 1
ATOM 775 O O . GLY A 1 100 ? 35.950 48.465 4.912 1.00 29.99 97 GLY A O 1
ATOM 776 N N . LEU A 1 101 ? 35.454 48.020 2.750 1.00 31.37 98 LEU A N 1
ATOM 777 C CA . LEU A 1 101 ? 35.116 46.642 3.021 1.00 31.04 98 LEU A CA 1
ATOM 778 C C . LEU A 1 101 ? 35.460 45.738 1.870 1.00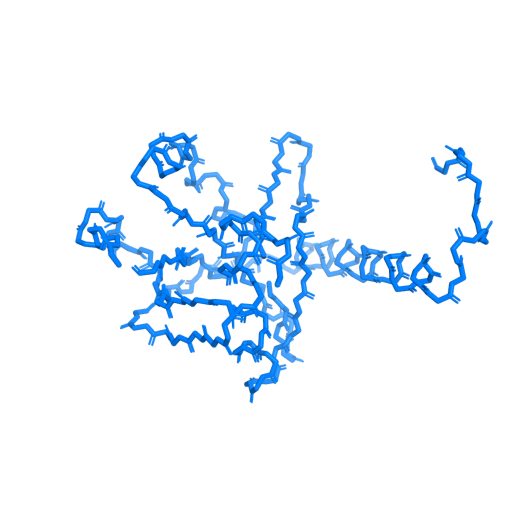 30.64 98 LEU A C 1
ATOM 779 O O . LEU A 1 101 ? 35.038 45.971 0.717 1.00 30.06 98 LEU A O 1
ATOM 784 N N . LEU A 1 102 ? 36.162 44.651 2.197 1.00 30.07 99 LEU A N 1
ATOM 785 C CA . LEU A 1 102 ? 36.381 43.569 1.266 1.00 30.81 99 LEU A CA 1
ATOM 786 C C . LEU A 1 102 ? 35.723 42.331 1.801 1.00 30.99 99 LEU A C 1
ATOM 787 O O . LEU A 1 102 ? 35.727 42.091 3.010 1.00 30.71 99 LEU A O 1
ATOM 792 N N . ILE A 1 103 ? 35.168 41.546 0.897 1.00 30.41 100 ILE A N 1
ATOM 793 C CA . ILE A 1 103 ? 34.792 40.177 1.217 1.00 31.12 100 ILE A CA 1
ATOM 794 C C . ILE A 1 103 ? 35.857 39.246 0.639 1.00 30.61 100 ILE A C 1
ATOM 795 O O . ILE A 1 103 ? 36.181 39.339 -0.545 1.00 30.06 100 ILE A O 1
ATOM 800 N N . ALA A 1 104 ? 36.414 38.375 1.482 1.00 31.06 101 ALA A N 1
ATOM 801 C CA . ALA A 1 104 ? 37.602 37.608 1.150 1.00 31.30 101 ALA A CA 1
ATOM 802 C C . ALA A 1 104 ? 37.462 36.157 1.616 1.00 32.07 101 ALA A C 1
ATOM 803 O O . ALA A 1 104 ? 36.580 35.821 2.438 1.00 29.94 101 ALA A O 1
ATOM 805 N N . ASP A 1 105 ? 38.309 35.310 1.033 1.00 31.99 102 ASP A N 1
ATOM 806 C CA . ASP A 1 105 ? 38.595 33.959 1.547 1.00 32.72 102 ASP A CA 1
ATOM 807 C C . ASP A 1 105 ? 40.051 33.647 1.231 1.00 31.93 102 ASP A C 1
ATOM 808 O O . ASP A 1 105 ? 40.771 34.553 0.879 1.00 31.12 102 ASP A O 1
ATOM 813 N N . ALA A 1 106 ? 40.484 32.386 1.337 1.00 31.51 103 ALA A N 1
ATOM 814 C CA . ALA A 1 106 ? 41.897 32.076 1.133 1.00 31.02 103 ALA A CA 1
ATOM 815 C C . ALA A 1 106 ? 42.311 32.249 -0.308 1.00 30.32 103 ALA A C 1
ATOM 816 O O . ALA A 1 106 ? 43.492 32.289 -0.557 1.00 30.88 103 ALA A O 1
ATOM 818 N N . TYR A 1 107 ? 41.363 32.384 -1.245 1.00 28.87 104 TYR A N 1
ATOM 819 C CA . TYR A 1 107 ? 41.695 32.281 -2.640 1.00 28.34 104 TYR A CA 1
ATOM 820 C C . TYR A 1 107 ? 41.545 33.554 -3.446 1.00 28.54 104 TYR A C 1
ATOM 821 O O . TYR A 1 107 ? 42.086 33.648 -4.556 1.00 27.28 104 TYR A O 1
ATOM 830 N N . ASP A 1 108 ? 40.810 34.511 -2.908 1.00 28.70 105 ASP A N 1
ATOM 831 C CA . ASP A 1 108 ? 40.516 35.766 -3.623 1.00 30.60 105 ASP A CA 1
ATOM 832 C C . ASP A 1 108 ? 39.815 36.739 -2.694 1.00 29.56 105 ASP A C 1
ATOM 833 O O . ASP A 1 108 ? 39.558 36.423 -1.538 1.00 29.98 105 ASP A O 1
ATOM 838 N N . ALA A 1 109 ? 39.534 37.941 -3.196 1.00 29.26 106 ALA A N 1
ATOM 839 C CA . ALA A 1 109 ? 38.810 38.950 -2.472 1.00 28.38 106 ALA A CA 1
ATOM 840 C C . ALA A 1 109 ? 38.166 39.942 -3.425 1.00 29.35 106 ALA A C 1
ATOM 841 O O . ALA A 1 109 ? 38.511 40.010 -4.609 1.00 28.75 106 ALA A O 1
ATOM 843 N N . GLU A 1 110 ? 37.169 40.682 -2.940 1.00 29.53 107 GLU A N 1
ATOM 844 C CA . GLU A 1 110 ? 36.594 41.794 -3.723 1.00 29.12 107 GLU A CA 1
ATOM 845 C C . GLU A 1 110 ? 36.297 42.980 -2.834 1.00 28.84 107 GLU A C 1
ATOM 846 O O . GLU A 1 110 ? 35.868 42.822 -1.713 1.00 30.23 107 GLU A O 1
ATOM 852 N N . ILE A 1 111 ? 36.489 44.178 -3.326 1.00 28.49 108 ILE A N 1
ATOM 853 C CA . ILE A 1 111 ? 36.142 45.373 -2.566 1.00 29.19 108 ILE A CA 1
ATOM 854 C C . ILE A 1 111 ? 34.641 45.582 -2.845 1.00 29.79 108 ILE A C 1
ATOM 855 O O . ILE A 1 111 ? 34.221 45.650 -4.002 1.00 31.57 108 ILE A O 1
ATOM 860 N N . VAL A 1 112 ? 33.844 45.597 -1.808 1.00 29.31 109 VAL A N 1
ATOM 861 C CA . VAL A 1 112 ? 32.410 45.850 -1.989 1.00 29.33 109 VAL A CA 1
ATOM 862 C C . VAL A 1 112 ? 32.060 47.292 -1.589 1.00 30.06 109 VAL A C 1
ATOM 863 O O . VAL A 1 112 ? 30.997 47.791 -1.952 1.00 29.09 109 VAL A O 1
ATOM 867 N N . ARG A 1 113 ? 32.957 47.921 -0.833 1.00 30.48 110 ARG A N 1
ATOM 868 C CA . ARG A 1 113 ? 32.838 49.302 -0.415 1.00 31.76 110 ARG A CA 1
ATOM 869 C C . ARG A 1 113 ? 34.221 49.948 -0.323 1.00 31.92 110 ARG A C 1
ATOM 870 O O . ARG A 1 113 ? 35.073 49.527 0.469 1.00 30.40 110 ARG A O 1
ATOM 886 N N . ALA A 1 115 ? 37.062 52.452 0.621 1.00 31.88 112 ALA A N 1
ATOM 887 C CA . ALA A 1 115 ? 37.270 53.287 1.767 1.00 32.18 112 ALA A CA 1
ATOM 888 C C . ALA A 1 115 ? 37.368 54.764 1.359 1.00 31.82 112 ALA A C 1
ATOM 889 O O . ALA A 1 115 ? 37.847 55.099 0.267 1.00 31.28 112 ALA A O 1
ATOM 891 N N . PRO A 1 116 ? 36.904 55.676 2.233 1.00 32.37 113 PRO A N 1
ATOM 892 C CA . PRO A 1 116 ? 37.153 57.097 1.969 1.00 32.98 113 PRO A CA 1
ATOM 893 C C . PRO A 1 116 ? 38.671 57.422 2.065 1.00 34.37 113 PRO A C 1
ATOM 894 O O . PRO A 1 116 ? 39.385 56.746 2.804 1.00 33.27 113 PRO A O 1
ATOM 898 N N . GLU A 1 117 ? 39.137 58.416 1.302 1.00 36.51 114 GLU A N 1
ATOM 899 C CA . GLU A 1 117 ? 40.559 58.817 1.305 1.00 38.56 114 GLU A CA 1
ATOM 900 C C . GLU A 1 117 ? 40.847 59.871 2.385 1.00 39.40 114 GLU A C 1
ATOM 901 O O . GLU A 1 117 ? 40.219 60.919 2.412 1.00 39.23 114 GLU A O 1
ATOM 907 N N . GLN A 1 118 ? 41.783 59.548 3.275 1.00 40.80 115 GLN A N 1
ATOM 908 C CA A GLN A 1 118 ? 42.268 60.446 4.317 0.50 41.99 115 GLN A CA 1
ATOM 909 C CA B GLN A 1 118 ? 42.279 60.491 4.290 0.50 41.67 115 GLN A CA 1
ATOM 910 C C . GLN A 1 118 ? 43.793 60.544 4.173 1.00 42.34 115 GLN A C 1
ATOM 911 O O . GLN A 1 118 ? 44.534 60.025 5.015 1.00 42.61 115 GLN A O 1
ATOM 922 N N . LYS A 1 119 ? 44.249 61.179 3.097 1.00 42.86 116 LYS A N 1
ATOM 923 C CA . LYS A 1 119 ? 45.673 61.190 2.744 1.00 43.55 116 LYS A CA 1
ATOM 924 C C . LYS A 1 119 ? 46.675 61.487 3.886 1.00 43.30 116 LYS A C 1
ATOM 925 O O . LYS A 1 119 ? 46.454 62.315 4.770 1.00 42.24 116 LYS A O 1
ATOM 931 N N . LEU A 1 120 ? 47.795 60.786 3.801 1.00 43.26 117 LEU A N 1
ATOM 932 C CA . LEU A 1 120 ? 48.880 60.847 4.762 1.00 43.52 117 LEU A CA 1
ATOM 933 C C . LEU A 1 120 ? 49.768 62.060 4.391 1.00 43.97 117 LEU A C 1
ATOM 934 O O . LEU A 1 120 ? 49.868 62.431 3.218 1.00 43.20 117 LEU A O 1
ATOM 939 N N . ALA A 1 121 ? 50.407 62.680 5.379 1.00 45.49 118 ALA A N 1
ATOM 940 C CA . ALA A 1 121 ? 51.416 63.721 5.118 1.00 46.60 118 ALA A CA 1
ATOM 941 C C . ALA A 1 121 ? 52.688 63.104 4.473 1.00 47.17 118 ALA A C 1
ATOM 942 O O . ALA A 1 121 ? 52.980 61.941 4.739 1.00 46.34 118 ALA A O 1
ATOM 944 N N . PRO A 1 122 ? 53.399 63.850 3.574 1.00 47.51 119 PRO A N 1
ATOM 945 C CA . PRO A 1 122 ? 54.599 63.389 2.842 1.00 47.59 119 PRO A CA 1
ATOM 946 C C . PRO A 1 122 ? 55.693 62.724 3.689 1.00 47.35 119 PRO A C 1
ATOM 947 O O . PRO A 1 122 ? 56.294 61.727 3.249 1.00 46.86 119 PRO A O 1
ATOM 951 N N . ALA A 1 123 ? 55.949 63.290 4.875 1.00 46.56 120 ALA A N 1
ATOM 952 C CA . ALA A 1 123 ? 57.009 62.781 5.740 1.00 46.24 120 ALA A CA 1
ATOM 953 C C . ALA A 1 123 ? 56.628 61.425 6.315 1.00 44.99 120 ALA A C 1
ATOM 954 O O . ALA A 1 123 ? 57.461 60.542 6.467 1.00 43.76 120 ALA A O 1
ATOM 956 N N . ARG A 1 124 ? 55.364 61.273 6.649 1.00 44.79 121 ARG A N 1
ATOM 957 C CA . ARG A 1 124 ? 54.872 60.019 7.199 1.00 44.89 121 ARG A CA 1
ATOM 958 C C . ARG A 1 124 ? 54.772 58.924 6.150 1.00 43.80 121 ARG A C 1
ATOM 959 O O . ARG A 1 124 ? 55.066 57.770 6.436 1.00 43.62 121 ARG A O 1
ATOM 967 N N . ARG A 1 125 ? 54.295 59.281 4.962 1.00 42.61 122 ARG A N 1
ATOM 968 C CA . ARG A 1 125 ? 54.302 58.366 3.838 1.00 42.30 122 ARG A CA 1
ATOM 969 C C . ARG A 1 125 ? 55.717 57.791 3.628 1.00 42.47 122 ARG A C 1
ATOM 970 O O . ARG A 1 125 ? 55.894 56.603 3.371 1.00 41.94 122 ARG A O 1
ATOM 978 N N . LYS A 1 126 ? 56.719 58.642 3.707 1.00 42.91 123 LYS A N 1
ATOM 979 C CA . LYS A 1 126 ? 58.126 58.207 3.531 1.00 43.36 123 LYS A CA 1
ATOM 980 C C . LYS A 1 126 ? 58.548 57.179 4.554 1.00 42.40 123 LYS A C 1
ATOM 981 O O . LYS A 1 126 ? 59.149 56.157 4.210 1.00 42.17 123 LYS A O 1
ATOM 987 N N . VAL A 1 127 ? 58.269 57.467 5.819 1.00 41.11 124 VAL A N 1
ATOM 988 C CA . VAL A 1 127 ? 58.646 56.570 6.908 1.00 40.38 124 VAL A CA 1
ATOM 989 C C . VAL A 1 127 ? 58.011 55.204 6.725 1.00 39.67 124 VAL A C 1
ATOM 990 O O . VAL A 1 127 ? 58.674 54.169 6.875 1.00 38.37 124 VAL A O 1
ATOM 994 N N . LEU A 1 128 ? 56.715 55.188 6.383 1.00 38.13 125 LEU A N 1
ATOM 995 C CA . LEU A 1 128 ? 56.004 53.955 6.266 1.00 37.40 125 LEU A CA 1
ATOM 996 C C . LEU A 1 128 ? 56.437 53.132 5.049 1.00 36.22 125 LEU A C 1
ATOM 997 O O . LEU A 1 128 ? 56.467 51.932 5.119 1.00 36.07 125 LEU A O 1
ATOM 1002 N N . ILE A 1 129 ? 56.713 53.779 3.931 1.00 36.14 126 ILE A N 1
ATOM 1003 C CA . ILE A 1 129 ? 57.241 53.080 2.749 1.00 35.99 126 ILE A CA 1
ATOM 1004 C C . ILE A 1 129 ? 58.612 52.438 3.014 1.00 35.57 126 ILE A C 1
ATOM 1005 O O . ILE A 1 129 ? 58.883 51.300 2.576 1.00 35.09 126 ILE A O 1
ATOM 1010 N N . GLN A 1 130 ? 59.435 53.122 3.788 1.00 35.49 127 GLN A N 1
ATOM 1011 C CA . GLN A 1 130 ? 60.748 52.618 4.177 1.00 35.94 127 GLN A CA 1
ATOM 1012 C C . GLN A 1 130 ? 60.589 51.363 5.038 1.00 36.10 127 GLN A C 1
ATOM 1013 O O . GLN A 1 130 ? 61.335 50.365 4.870 1.00 34.83 127 GLN A O 1
ATOM 1019 N N . LYS A 1 131 ? 59.604 51.410 5.936 1.00 35.63 128 LYS A N 1
ATOM 1020 C CA . LYS A 1 131 ? 59.332 50.301 6.848 1.00 34.77 128 LYS A CA 1
ATOM 1021 C C . LYS A 1 131 ? 58.790 49.110 6.089 1.00 34.02 128 LYS A C 1
ATOM 1022 O O . LYS A 1 131 ? 59.157 47.982 6.371 1.00 33.41 128 LYS A O 1
ATOM 1028 N N . PHE A 1 132 ? 57.890 49.380 5.153 1.00 32.95 129 PHE A N 1
ATOM 1029 C CA . PHE A 1 132 ? 57.306 48.360 4.312 1.00 33.01 129 PHE A CA 1
ATOM 1030 C C . PHE A 1 132 ? 58.395 47.649 3.492 1.00 33.38 129 PHE A C 1
ATOM 1031 O O . PHE A 1 132 ? 58.469 46.406 3.489 1.00 33.16 129 PHE A O 1
ATOM 1039 N N . ALA A 1 133 ? 59.221 48.448 2.818 1.00 33.33 130 ALA A N 1
ATOM 1040 C CA . ALA A 1 133 ? 60.407 47.950 2.052 1.00 33.63 130 ALA A CA 1
ATOM 1041 C C . ALA A 1 133 ? 61.277 47.025 2.897 1.00 32.83 130 ALA A C 1
ATOM 1042 O O . ALA A 1 133 ? 61.613 45.899 2.523 1.00 31.42 130 ALA A O 1
ATOM 1044 N N . THR A 1 134 ? 61.591 47.500 4.073 1.00 32.85 131 THR A N 1
ATOM 1045 C CA . THR A 1 134 ? 62.413 46.753 4.979 1.00 33.64 131 THR A CA 1
ATOM 1046 C C . THR A 1 134 ? 61.783 45.448 5.399 1.00 32.48 131 THR A C 1
ATOM 1047 O O . THR A 1 134 ? 62.454 44.430 5.442 1.00 31.61 131 THR A O 1
ATOM 1051 N N . HIS A 1 135 ? 60.485 45.489 5.691 1.00 33.22 132 HIS A N 1
ATOM 1052 C CA . HIS A 1 135 ? 59.739 44.311 6.126 1.00 32.97 132 HIS A CA 1
ATOM 1053 C C . HIS A 1 135 ? 59.736 43.274 5.015 1.00 32.06 132 HIS A C 1
ATOM 1054 O O . HIS A 1 135 ? 60.071 42.089 5.202 1.00 30.93 132 HIS A O 1
ATOM 1061 N N . ALA A 1 136 ? 59.328 43.727 3.837 1.00 31.75 133 ALA A N 1
ATOM 1062 C CA . ALA A 1 136 ? 59.244 42.852 2.693 1.00 30.24 133 ALA A CA 1
ATOM 1063 C C . ALA A 1 136 ? 60.567 42.187 2.369 1.00 29.49 133 ALA A C 1
ATOM 1064 O O . ALA A 1 136 ? 60.622 40.971 2.107 1.00 30.73 133 ALA A O 1
ATOM 1066 N N . ALA A 1 137 ? 61.631 42.982 2.316 1.00 28.49 134 ALA A N 1
ATOM 1067 C CA . ALA A 1 137 ? 62.926 42.475 1.881 1.00 27.28 134 ALA A CA 1
ATOM 1068 C C . ALA A 1 137 ? 63.539 41.515 2.914 1.00 28.08 134 ALA A C 1
ATOM 1069 O O . ALA A 1 137 ? 64.128 40.517 2.524 1.00 26.06 134 ALA A O 1
ATOM 1071 N N . ARG A 1 138 ? 63.335 41.771 4.208 1.00 29.15 135 ARG A N 1
ATOM 1072 C CA . ARG A 1 138 ? 63.798 40.846 5.246 1.00 29.60 135 ARG A CA 1
ATOM 1073 C C . ARG A 1 138 ? 63.136 39.496 5.099 1.00 30.00 135 ARG A C 1
ATOM 1074 O O . ARG A 1 138 ? 63.804 38.471 5.096 1.00 30.62 135 ARG A O 1
ATOM 1082 N N . ARG A 1 139 ? 61.790 39.495 5.037 1.00 30.67 136 ARG A N 1
ATOM 1083 C CA . ARG A 1 139 ? 61.048 38.243 4.931 1.00 30.83 136 ARG A CA 1
ATOM 1084 C C . ARG A 1 139 ? 61.417 37.475 3.691 1.00 29.56 136 ARG A C 1
ATOM 1085 O O . ARG A 1 139 ? 61.473 36.261 3.712 1.00 29.65 136 ARG A O 1
ATOM 1093 N N . LEU A 1 140 ? 61.579 38.178 2.582 1.00 29.38 137 LEU A N 1
ATOM 1094 C CA . LEU A 1 140 ? 61.999 37.561 1.329 1.00 28.94 137 LEU A CA 1
ATOM 1095 C C . LEU A 1 140 ? 63.352 36.874 1.462 1.00 29.34 137 LEU A C 1
ATOM 1096 O O . LEU A 1 140 ? 63.513 35.689 1.113 1.00 30.12 137 LEU A O 1
ATOM 1101 N N . GLN A 1 141 ? 64.330 37.599 2.009 1.00 28.89 138 GLN A N 1
ATOM 1102 C CA . GLN A 1 141 ? 65.664 37.027 2.177 1.00 27.63 138 GLN A CA 1
ATOM 1103 C C . GLN A 1 141 ? 65.642 35.771 3.076 1.00 28.06 138 GLN A C 1
ATOM 1104 O O . GLN A 1 141 ? 66.330 34.810 2.799 1.00 28.10 138 GLN A O 1
ATOM 1110 N N . ALA A 1 142 ? 64.847 35.800 4.132 1.00 29.36 139 ALA A N 1
ATOM 1111 C CA . ALA A 1 142 ? 64.735 34.690 5.035 1.00 30.23 139 ALA A CA 1
ATOM 1112 C C . ALA A 1 142 ? 64.095 33.433 4.382 1.00 32.15 139 ALA A C 1
ATOM 1113 O O . ALA A 1 142 ? 64.429 32.303 4.759 1.00 33.40 139 ALA A O 1
ATOM 1115 N N . LEU A 1 143 ? 63.170 33.615 3.445 1.00 32.96 140 LEU A N 1
ATOM 1116 C CA . LEU A 1 143 ? 62.568 32.490 2.722 1.00 34.03 140 LEU A CA 1
ATOM 1117 C C . LEU A 1 143 ? 63.532 31.926 1.724 1.00 35.42 140 LEU A C 1
ATOM 1118 O O . LEU A 1 143 ? 63.681 30.714 1.620 1.00 35.86 140 LEU A O 1
ATOM 1123 N N . ARG A 1 144 ? 64.276 32.801 1.047 1.00 36.64 141 ARG A N 1
ATOM 1124 C CA . ARG A 1 14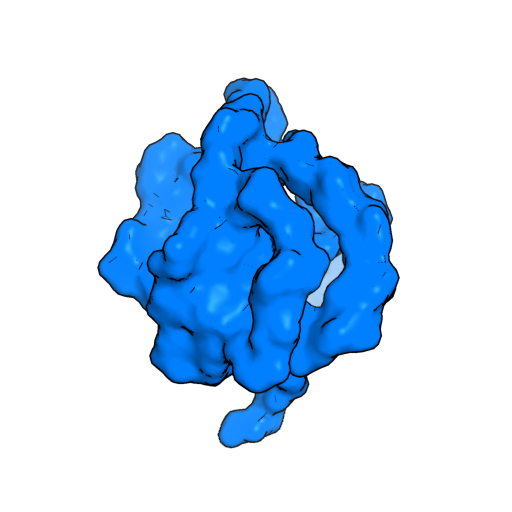4 ? 65.287 32.352 0.075 1.00 37.91 141 ARG A CA 1
ATOM 1125 C C . ARG A 1 144 ? 66.548 31.761 0.649 1.00 37.87 141 ARG A C 1
ATOM 1126 O O . ARG A 1 144 ? 67.213 30.962 -0.007 1.00 37.13 141 ARG A O 1
ATOM 1134 N N . ASP A 1 145 ? 66.873 32.133 1.894 1.00 36.79 142 ASP A N 1
ATOM 1135 C CA . ASP A 1 145 ? 68.116 31.738 2.528 1.00 35.37 142 ASP A CA 1
ATOM 1136 C C . ASP A 1 145 ? 67.823 31.607 4.025 1.00 35.29 142 ASP A C 1
ATOM 1137 O O . ASP A 1 145 ? 68.215 32.455 4.788 1.00 33.42 142 ASP A O 1
ATOM 1142 N N . PRO A 1 146 ? 67.130 30.523 4.427 1.00 36.28 143 PRO A N 1
ATOM 1143 C CA . PRO A 1 146 ? 66.664 30.323 5.800 1.00 35.81 143 PRO A CA 1
ATOM 1144 C C . PRO A 1 146 ? 67.740 30.476 6.879 1.00 35.40 143 PRO A C 1
ATOM 1145 O O . PRO A 1 146 ? 67.446 31.016 7.961 1.00 34.44 143 PRO A O 1
ATOM 1149 N N . GLU A 1 147 ? 68.964 30.015 6.589 1.00 34.92 144 GLU A N 1
ATOM 1150 C CA . GLU A 1 147 ? 70.058 30.026 7.588 1.00 35.23 144 GLU A CA 1
ATOM 1151 C C . GLU A 1 147 ? 70.802 31.367 7.589 1.00 33.11 144 GLU A C 1
ATOM 1152 O O . GLU A 1 147 ? 71.565 31.658 8.505 1.00 33.59 144 GLU A O 1
ATOM 1158 N N . GLY A 1 148 ? 70.557 32.192 6.589 1.00 30.74 145 GLY A N 1
ATOM 1159 C CA . GLY A 1 148 ? 71.365 33.359 6.322 1.00 29.41 145 GLY A CA 1
ATOM 1160 C C . GLY A 1 148 ? 71.120 34.641 7.112 1.00 28.13 145 GLY A C 1
ATOM 1161 O O . GLY A 1 148 ? 71.199 35.770 6.535 1.00 26.63 145 GLY A O 1
ATOM 1162 N N . HIS A 1 149 ? 70.840 34.470 8.415 1.00 26.04 146 HIS A N 1
ATOM 1163 C CA . HIS A 1 149 ? 70.822 35.600 9.356 1.00 25.45 146 HIS A CA 1
ATOM 1164 C C . HIS A 1 149 ? 71.084 35.118 10.792 1.00 24.23 146 HIS A C 1
ATOM 1165 O O . HIS A 1 149 ? 71.071 33.942 11.060 1.00 23.88 146 HIS A O 1
ATOM 1172 N N . GLY A 1 150 ? 71.381 36.037 11.687 1.00 23.56 147 GLY A N 1
ATOM 1173 C CA . GLY A 1 150 ? 71.608 35.696 13.065 1.00 22.62 147 GLY A CA 1
ATOM 1174 C C . GLY A 1 150 ? 70.437 36.050 13.964 1.00 22.41 147 GLY A C 1
ATOM 1175 O O . GLY A 1 150 ? 69.480 36.745 13.569 1.00 21.78 147 GLY A O 1
ATOM 1176 N N . ILE A 1 151 ? 70.512 35.563 15.195 1.00 21.45 148 ILE A N 1
ATOM 1177 C CA . ILE A 1 151 ? 69.458 35.790 16.157 1.00 20.85 148 ILE A CA 1
ATOM 1178 C C . ILE A 1 151 ? 69.432 37.235 16.696 1.00 20.57 148 ILE A C 1
ATOM 1179 O O . ILE A 1 151 ? 68.469 37.618 17.374 1.00 19.95 148 ILE A O 1
ATOM 1184 N N . PHE A 1 152 ? 70.500 37.997 16.440 1.00 19.86 149 PHE A N 1
ATOM 1185 C CA . PHE A 1 152 ? 70.643 39.357 16.962 1.00 20.57 149 PHE A CA 1
ATOM 1186 C C . PHE A 1 152 ? 70.639 40.283 15.776 1.00 22.30 149 PHE A C 1
ATOM 1187 O O . PHE A 1 152 ? 71.625 40.394 15.060 1.00 21.73 149 PHE A O 1
ATOM 1195 N N . GLU A 1 153 ? 69.500 40.914 15.551 1.00 24.75 150 GLU A N 1
ATOM 1196 C CA . GLU A 1 153 ? 69.396 41.919 14.519 1.00 26.63 150 GLU A CA 1
ATOM 1197 C C . GLU A 1 153 ? 68.808 43.162 15.130 1.00 27.54 150 GLU A C 1
ATOM 1198 O O . GLU A 1 153 ? 68.362 43.214 16.289 1.00 29.32 150 GLU A O 1
#

B-factor: mean 34.77, std 6.97, range [13.98, 60.85]

Sequence (143 aa):
LDLQQPGQRLARGVARHLRAHGFVSVEEEFVPARGLRVDVGLGPKGEIWVIECKSSSRADFQADAKWQGYLEWCDRYFWAVDEEFPAELLPAEESGLLIADAYDAEIVRAPEQQKLAPARRKVLIQKFATHAARRLQALRDPEGHGIFE

Radius of gyration: 15.24 Å; Cα contacts (8 Å, |Δi|>4): 238; chains: 1; bounding box: 45×39×30 Å

Nearest PDB structures (foldseek):
  3dnx-assembly1_A-2  TM=1.007E+00  e=1.169E-29  Ruegeria pomeroyi
  4g6v-assembly1_A  TM=4.341E-01  e=8.138E-02  Burkholderia pseudomallei 1026a
  8xl0-assembly1_E  TM=3.195E-01  e=6.235E+00  Homo sapiens
  8xl0-assembly1_A  TM=3.195E-01  e=6.235E+00  Homo sapiens

Solvent-accessible surface area: 9154 Å² total

Secondary structure (DSSP, 8-state):
----HHHHHHHHHHHHHHHTT-B--SSB-SSTT--B---B-TT--BEEEEE-SSHHHHHHTTTGGGGGGG-SEEEEEE----GGGS-TTSEEEEE-SS-EEE------PPPHHHHHHHHHHHHHHHHHHHHHHH-TTSS-S--

InterPro domains:
  IPR009394 DNA repair protein MmcB-like [PF06319] (13-143)
  IPR009394 DNA repair protein MmcB-like [PIRSF031796] (13-139)
  IPR011335 Restriction endonuclease type II-like [SSF52980] (10-97)

Organism: Ruegeria pomeroyi (strain ATCC 700808 / DSM 15171 / DSS-3) (NCBI:txid246200)